Protein AF-A0AAU4DTM6-F1 (afdb_monomer)

Nearest PDB structures (foldseek):
  9cai-assembly1_AV  TM=4.505E-01  e=9.522E-01  Caenorhabditis elegans
  8ova-assembly1_AR  TM=4.986E-01  e=8.943E-01  Trypanosoma brucei brucei
  5xxu-assembly1_V  TM=4.250E-01  e=6.960E-01  Toxoplasma gondii
  8jiw-assembly1_BV  TM=5.194E-01  e=2.439E+00  Triticum aestivum
  8ove-assembly1_AR  TM=4.839E-01  e=2.439E+00  Trypanosoma brucei brucei

Radius of gyration: 20.53 Å; Cα contacts (8 Å, |Δi|>4): 159; chains: 1; bounding box: 39×80×44 Å

Foldseek 3Di:
DDDDDDDDPPPDQFFFDAQPQPRDTDTNVQKDKDWAFDLQDCDPPNVCQRIDIGIHNDDVSVVVVNVVRVPDDRDNLSNLLNLLVVQCVVVDDDDPVVSVVSSCVRSVDDPVSNVSSVVVCVVVVDPCDPDDD

Mean predicted aligned error: 8.92 Å

pLDDT: mean 86.85, std 18.37, range [39.34, 98.12]

Secondary structure (DSSP, 8-state):
------------S-S-EE-TTT--EE-GGG-EEEEEE-TT---SSGGGTTEEEEEESSHHHHHHHHHHHHTS---HHHHHHHHHHHHHHHH-S--HHHHHHHHHHHH---HHHHHHHHHHHHHHH---PPPP-

Structure (mmCIF, N/CA/C/O backbone):
data_AF-A0AAU4DTM6-F1
#
_entry.id   AF-A0AAU4DTM6-F1
#
loop_
_atom_site.group_PDB
_atom_site.id
_atom_site.type_symbol
_atom_site.label_atom_id
_atom_site.label_alt_id
_atom_site.label_comp_id
_atom_site.label_asym_id
_atom_site.label_entity_id
_atom_site.label_seq_id
_atom_site.pdbx_PDB_ins_code
_atom_site.Cartn_x
_atom_site.Cartn_y
_atom_site.Cartn_z
_atom_site.occupancy
_atom_site.B_iso_or_equiv
_atom_site.auth_seq_id
_atom_site.auth_comp_id
_atom_site.auth_asym_id
_atom_site.auth_atom_id
_atom_site.pdbx_PDB_model_num
ATOM 1 N N . MET A 1 1 ? -16.584 52.135 -2.273 1.00 45.66 1 MET A N 1
ATOM 2 C CA . MET A 1 1 ? -16.950 50.835 -2.856 1.00 45.66 1 MET A CA 1
ATOM 3 C C . MET A 1 1 ? -16.303 49.795 -1.978 1.00 45.66 1 MET A C 1
ATOM 5 O O . MET A 1 1 ? -15.124 49.930 -1.674 1.00 45.66 1 MET A O 1
ATOM 9 N N . ASP A 1 2 ? -17.164 48.933 -1.467 1.00 41.62 2 ASP A N 1
ATOM 10 C CA . ASP A 1 2 ? -17.024 47.968 -0.385 1.00 41.62 2 ASP A CA 1
ATOM 11 C C . ASP A 1 2 ? -15.717 47.177 -0.328 1.00 41.62 2 ASP A C 1
ATOM 13 O O . ASP A 1 2 ? -15.179 46.742 -1.344 1.00 41.62 2 ASP A O 1
ATOM 17 N N . GLY A 1 3 ? -15.264 46.941 0.905 1.00 48.03 3 GLY A N 1
ATOM 18 C CA . GLY A 1 3 ? -14.475 45.760 1.220 1.00 48.03 3 GLY A CA 1
ATOM 19 C C . GLY A 1 3 ? -15.385 44.541 1.351 1.00 48.03 3 GLY A C 1
ATOM 20 O O . GLY A 1 3 ? -16.552 44.681 1.704 1.00 48.03 3 GLY A O 1
ATOM 21 N N . SER A 1 4 ? -14.848 43.353 1.091 1.00 49.72 4 SER A N 1
ATOM 22 C CA . SER A 1 4 ? -15.244 42.117 1.771 1.00 49.72 4 SER A CA 1
ATOM 23 C C . SER A 1 4 ? -14.229 41.017 1.486 1.00 49.72 4 SER A C 1
ATOM 25 O O . SER A 1 4 ? -13.813 40.796 0.349 1.00 49.72 4 SER A O 1
ATOM 27 N N . ASP A 1 5 ? -13.842 40.403 2.594 1.00 43.91 5 ASP A N 1
ATOM 28 C CA . ASP A 1 5 ? -13.054 39.204 2.815 1.00 43.91 5 ASP A CA 1
ATOM 29 C C . ASP A 1 5 ? -13.555 37.937 2.107 1.00 43.91 5 ASP A C 1
ATOM 31 O O . ASP A 1 5 ? -14.718 37.833 1.726 1.00 43.91 5 ASP A O 1
ATOM 35 N N . GLY A 1 6 ? -12.682 36.922 2.128 1.00 39.62 6 GLY A N 1
ATOM 36 C CA . GLY A 1 6 ? -13.077 35.519 2.293 1.00 39.62 6 GLY A CA 1
ATOM 37 C C . GLY A 1 6 ? -13.445 34.785 0.999 1.00 39.62 6 GLY A C 1
ATOM 38 O O . GLY A 1 6 ? -14.051 35.337 0.098 1.00 39.62 6 GLY A O 1
ATOM 39 N N . GLU A 1 7 ? -13.112 33.518 0.793 1.00 44.78 7 GLU A N 1
ATOM 40 C CA . GLU A 1 7 ? -12.611 32.506 1.709 1.00 44.78 7 GLU A CA 1
ATOM 41 C C . GLU A 1 7 ? -11.772 31.483 0.943 1.00 44.78 7 GLU A C 1
ATOM 43 O O . GLU A 1 7 ? -12.004 31.167 -0.226 1.00 44.78 7 GLU A O 1
ATOM 48 N N . ALA A 1 8 ? -10.801 30.935 1.667 1.00 50.19 8 ALA A N 1
ATOM 49 C CA . ALA A 1 8 ? -10.098 29.719 1.327 1.00 50.19 8 ALA A CA 1
ATOM 50 C C . ALA A 1 8 ? -11.084 28.540 1.314 1.00 50.19 8 ALA A C 1
ATOM 52 O O . ALA A 1 8 ? -11.512 28.051 2.355 1.00 50.19 8 ALA A O 1
ATOM 53 N N . GLY A 1 9 ? -11.431 28.059 0.125 1.00 39.34 9 GLY A N 1
ATOM 54 C CA . GLY A 1 9 ? -12.189 26.826 -0.054 1.00 39.34 9 GLY A CA 1
ATOM 55 C C . GLY A 1 9 ? -11.291 25.588 -0.040 1.00 39.34 9 GLY A C 1
ATOM 56 O O . GLY A 1 9 ? -11.202 24.902 -1.051 1.00 39.34 9 GLY A O 1
ATOM 57 N N . THR A 1 10 ? -10.638 25.275 1.081 1.00 46.22 10 THR A N 1
ATOM 58 C CA . THR A 1 10 ? -10.058 23.938 1.343 1.00 46.22 10 THR A CA 1
ATOM 59 C C . THR A 1 10 ? -10.940 23.171 2.328 1.00 46.22 10 THR A C 1
ATOM 61 O O . THR A 1 10 ? -10.507 22.698 3.372 1.00 46.22 10 THR A O 1
ATOM 64 N N . GLY A 1 11 ? -12.223 23.045 1.986 1.00 49.44 11 GLY A N 1
ATOM 65 C CA . GLY A 1 11 ? -13.160 22.147 2.653 1.00 49.44 11 GLY A CA 1
ATOM 66 C C . GLY A 1 11 ? -13.177 20.786 1.963 1.00 49.44 11 GLY A C 1
ATOM 67 O O . GLY A 1 11 ? -14.009 20.532 1.099 1.00 49.44 11 GLY A O 1
ATOM 68 N N . SER A 1 12 ? -12.254 19.897 2.311 1.00 55.31 12 SER A N 1
ATOM 69 C CA . SER A 1 12 ? -12.369 18.467 1.987 1.00 55.31 12 SER A CA 1
ATOM 70 C C . SER A 1 12 ? -11.723 17.655 3.101 1.00 55.31 12 SER A C 1
ATOM 72 O O . SER A 1 12 ? -10.609 17.162 2.979 1.00 55.31 12 SER A O 1
ATOM 74 N N . GLY A 1 13 ? -12.427 17.594 4.230 1.00 56.34 13 GLY A N 1
ATOM 75 C CA . GLY A 1 13 ? -12.055 16.767 5.382 1.00 56.34 13 GLY A CA 1
ATOM 76 C C . GLY A 1 13 ? -13.187 16.512 6.382 1.00 56.34 13 GLY A C 1
ATOM 77 O O . GLY A 1 13 ? -12.937 15.908 7.416 1.00 56.34 13 GLY A O 1
ATOM 78 N N . ASP A 1 14 ? -14.413 16.965 6.090 1.00 62.31 14 ASP A N 1
ATOM 79 C CA . ASP A 1 14 ? -15.544 16.937 7.037 1.00 62.31 14 ASP A CA 1
ATOM 80 C C . ASP A 1 14 ? -16.689 16.006 6.591 1.00 62.31 14 ASP A C 1
ATOM 82 O O . ASP A 1 14 ? -17.709 15.870 7.269 1.00 62.31 14 ASP A O 1
ATOM 86 N N . GLY A 1 15 ? -16.536 15.359 5.431 1.00 82.56 15 GLY A N 1
ATOM 87 C CA . GLY A 1 15 ? -17.458 14.323 4.972 1.00 82.56 15 GLY A CA 1
ATOM 88 C C . GLY A 1 15 ? -17.281 13.042 5.792 1.00 82.56 15 GLY A C 1
ATOM 89 O O . GLY A 1 15 ? -16.176 12.773 6.257 1.00 82.56 15 GLY A O 1
ATOM 90 N N . PRO A 1 16 ? -18.338 12.246 6.003 1.00 91.62 16 PRO A N 1
ATOM 91 C CA . PRO A 1 16 ? -18.194 10.972 6.686 1.00 91.62 16 PRO A CA 1
ATOM 92 C C . PRO A 1 16 ? -17.337 10.003 5.862 1.00 91.62 16 PRO A C 1
ATOM 94 O O . PRO A 1 16 ? -17.397 9.986 4.635 1.00 91.62 16 PRO A O 1
ATOM 97 N N . GLU A 1 17 ? -16.586 9.162 6.560 1.00 94.75 17 GLU A N 1
ATOM 98 C CA . GLU A 1 17 ? -15.684 8.155 6.003 1.00 94.75 17 GLU A CA 1
ATOM 99 C C . GLU A 1 17 ? -16.120 6.757 6.458 1.00 94.75 17 GLU A C 1
ATOM 101 O O . GLU A 1 17 ? -16.804 6.594 7.474 1.00 94.75 17 GLU A O 1
ATOM 106 N N . LEU A 1 18 ? -15.750 5.730 5.694 1.00 97.00 18 LEU A N 1
ATOM 107 C CA . LEU A 1 18 ? -16.160 4.353 5.971 1.00 97.00 18 LEU A CA 1
ATOM 108 C C . LEU A 1 18 ? -15.289 3.713 7.059 1.00 97.00 18 LEU A C 1
ATOM 110 O O . LEU A 1 18 ? -14.068 3.853 7.079 1.00 97.00 18 LEU A O 1
ATOM 114 N N . CYS A 1 19 ? -15.919 2.935 7.938 1.00 97.56 19 CYS A N 1
ATOM 115 C CA . CYS A 1 19 ? -15.209 1.963 8.758 1.00 97.56 19 CYS A CA 1
ATOM 116 C C . CYS A 1 19 ? -14.762 0.780 7.891 1.00 97.56 19 CYS A C 1
ATOM 118 O O . CYS A 1 19 ? -15.601 0.081 7.325 1.00 97.56 19 CYS A O 1
ATOM 120 N N . ASP A 1 20 ? -13.466 0.474 7.893 1.00 96.69 20 ASP A N 1
ATOM 121 C CA . ASP A 1 20 ? -12.885 -0.605 7.082 1.00 96.69 20 ASP A CA 1
ATOM 122 C C . ASP A 1 20 ? -13.364 -2.008 7.498 1.00 96.69 20 ASP A C 1
ATOM 124 O O . ASP A 1 20 ? -13.208 -2.966 6.745 1.00 96.69 20 ASP A O 1
ATOM 128 N N . LEU A 1 21 ? -13.938 -2.153 8.702 1.00 96.94 21 LEU A N 1
ATOM 129 C CA . LEU A 1 21 ? -14.451 -3.436 9.191 1.00 96.94 21 LEU A CA 1
ATOM 130 C C . LEU A 1 21 ? -15.934 -3.656 8.874 1.00 96.94 21 LEU A C 1
ATOM 132 O O . LEU A 1 21 ? -16.307 -4.747 8.456 1.00 96.94 21 LEU A O 1
ATOM 136 N N . CYS A 1 22 ? -16.792 -2.667 9.143 1.00 97.12 22 CYS A N 1
ATOM 137 C CA . CYS A 1 22 ? -18.248 -2.827 9.031 1.00 97.12 22 CYS A CA 1
ATOM 138 C C . CYS A 1 22 ? -18.892 -2.010 7.904 1.00 97.12 22 CYS A C 1
ATOM 140 O O . CYS A 1 22 ? -20.090 -2.157 7.677 1.00 97.12 22 CYS A O 1
ATOM 142 N N . GLY A 1 23 ? -18.140 -1.140 7.225 1.00 96.38 23 GLY A N 1
ATOM 143 C CA . GLY A 1 23 ? -18.640 -0.293 6.139 1.00 96.38 23 GLY A CA 1
ATOM 144 C C . GLY A 1 23 ? -19.588 0.826 6.580 1.00 96.38 23 GLY A C 1
ATOM 145 O O . GLY A 1 23 ? -20.212 1.461 5.737 1.00 96.38 23 GLY A O 1
ATOM 146 N N . VAL A 1 24 ? -19.735 1.080 7.883 1.00 96.19 24 VAL A N 1
ATOM 147 C CA . VAL A 1 24 ? -20.554 2.195 8.380 1.00 96.19 24 VAL A CA 1
ATOM 148 C C . VAL A 1 24 ? -19.836 3.515 8.120 1.00 96.19 24 VAL A C 1
ATOM 150 O O . VAL A 1 24 ? -18.653 3.643 8.434 1.00 96.19 24 VAL A O 1
ATOM 153 N N . LEU A 1 25 ? -20.569 4.492 7.582 1.00 96.44 25 LEU A N 1
ATOM 154 C CA . LEU A 1 25 ? -20.131 5.881 7.479 1.00 96.44 25 LEU A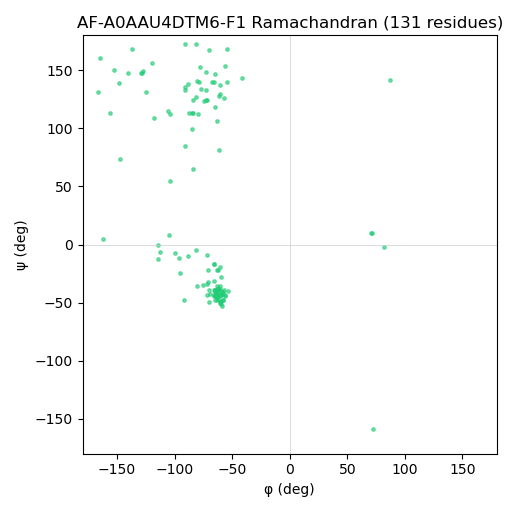 CA 1
ATOM 155 C C . LEU A 1 25 ? -20.139 6.534 8.864 1.00 96.44 25 LEU A C 1
ATOM 157 O O . LEU A 1 25 ? -21.176 6.566 9.528 1.00 96.44 25 LEU A O 1
ATOM 161 N N . ALA A 1 26 ? -19.003 7.077 9.281 1.00 92.81 26 ALA A N 1
ATOM 162 C CA . ALA A 1 26 ? -18.868 7.846 10.511 1.00 92.81 26 ALA A CA 1
ATOM 163 C C . ALA A 1 26 ? -18.201 9.196 10.213 1.00 92.81 26 ALA A C 1
ATOM 165 O O . ALA A 1 26 ? -17.368 9.275 9.306 1.00 92.81 26 ALA A O 1
ATOM 166 N N . PRO A 1 27 ? -18.540 10.270 10.947 1.00 93.12 27 PRO A N 1
ATOM 167 C CA . PRO A 1 27 ? -17.809 11.527 10.844 1.00 93.12 27 PRO A CA 1
ATOM 168 C C . PRO A 1 27 ? -16.313 11.298 11.077 1.00 93.12 27 PRO A C 1
ATOM 170 O O . PRO A 1 27 ? -15.940 10.556 11.982 1.00 93.12 27 PRO A O 1
ATOM 173 N N . VAL A 1 28 ? -15.451 11.962 10.303 1.00 92.19 28 VAL A N 1
ATOM 174 C CA . VAL A 1 28 ? -13.985 11.795 10.399 1.00 92.19 28 VAL A CA 1
ATOM 175 C C . VAL A 1 28 ? -13.473 12.002 11.824 1.00 92.19 28 VAL A C 1
ATOM 177 O O . VAL A 1 28 ? -12.631 11.242 12.290 1.00 92.19 28 VAL A O 1
ATOM 180 N N . ARG A 1 29 ? -14.028 12.985 12.541 1.00 91.69 29 ARG A N 1
ATOM 181 C CA . ARG A 1 29 ? -13.696 13.275 13.946 1.00 91.69 29 ARG A CA 1
ATOM 182 C C . ARG A 1 29 ? -14.014 12.141 14.930 1.00 91.69 29 ARG A C 1
ATOM 184 O O . ARG A 1 29 ? -13.433 12.114 16.008 1.00 91.69 29 ARG A O 1
ATOM 191 N N . ASP A 1 30 ? -14.921 11.240 14.561 1.00 92.50 30 ASP A N 1
ATOM 192 C CA . ASP A 1 30 ? -15.367 10.121 15.395 1.00 92.50 30 ASP A CA 1
ATOM 193 C C . ASP A 1 30 ? -14.665 8.808 15.001 1.00 92.50 30 ASP A C 1
ATOM 195 O O . ASP A 1 30 ? -14.819 7.787 15.674 1.00 92.50 30 ASP A O 1
ATOM 199 N N . LEU A 1 31 ? -13.887 8.810 13.911 1.00 95.69 31 LEU A N 1
ATOM 200 C CA . LEU A 1 31 ? -13.094 7.657 13.513 1.00 95.69 31 LEU A CA 1
ATOM 201 C C . LEU A 1 31 ? -11.843 7.533 14.377 1.00 95.69 31 LEU A C 1
ATOM 203 O O . LEU A 1 31 ? -11.064 8.470 14.544 1.00 95.69 31 LEU A O 1
ATOM 207 N N . VAL A 1 32 ? -11.594 6.312 14.833 1.00 97.00 32 VAL A N 1
ATOM 208 C CA . VAL A 1 32 ? -10.292 5.917 15.361 1.00 97.00 32 VAL A CA 1
ATOM 209 C C . VAL A 1 32 ? -9.450 5.349 14.224 1.00 97.00 32 VAL A C 1
ATOM 211 O O . VAL A 1 32 ? -9.937 4.570 13.396 1.00 97.00 32 VAL A O 1
ATOM 214 N N . VAL A 1 33 ? -8.182 5.753 14.167 1.00 96.56 33 VAL A N 1
ATOM 215 C CA . VAL A 1 33 ? -7.277 5.404 13.068 1.00 96.56 33 VAL A CA 1
ATOM 216 C C . VAL A 1 33 ? -5.975 4.795 13.570 1.00 96.56 33 VAL A C 1
ATOM 218 O O . VAL A 1 33 ? -5.502 5.119 14.657 1.00 96.56 33 VAL A O 1
ATOM 221 N N . LEU A 1 34 ? -5.383 3.910 12.770 1.00 96.88 34 LEU A N 1
ATOM 222 C CA . LEU A 1 34 ? -4.088 3.289 13.055 1.00 96.88 34 LEU A CA 1
ATOM 223 C C . LEU A 1 34 ? -3.349 2.992 11.754 1.00 96.88 34 LEU A C 1
ATOM 225 O O . LEU A 1 34 ? -3.949 2.499 10.804 1.00 96.88 34 LEU A O 1
ATOM 229 N N . ARG A 1 35 ? -2.038 3.235 11.727 1.00 96.75 35 ARG A N 1
ATOM 230 C CA . ARG A 1 35 ? -1.162 2.764 10.650 1.00 96.75 35 ARG A CA 1
ATOM 231 C C . ARG A 1 35 ? -0.591 1.398 10.998 1.00 96.75 35 ARG A C 1
ATOM 233 O O . ARG A 1 35 ? -0.125 1.198 12.118 1.00 96.75 35 ARG A O 1
ATOM 240 N N . VAL A 1 36 ? -0.635 0.472 10.047 1.00 96.56 36 VAL A N 1
ATOM 241 C CA . VAL A 1 36 ? -0.079 -0.879 10.195 1.00 96.56 36 VAL A CA 1
ATOM 242 C C . VAL A 1 36 ? 0.831 -1.225 9.016 1.00 96.56 36 VAL A C 1
ATOM 244 O O . VAL A 1 36 ? 0.546 -0.783 7.899 1.00 96.56 36 VAL A O 1
ATOM 247 N N . PRO A 1 37 ? 1.887 -2.030 9.231 1.00 97.00 37 PRO A N 1
ATOM 248 C CA . PRO A 1 37 ? 2.688 -2.565 8.138 1.00 97.00 37 PRO A CA 1
ATOM 249 C C . PRO A 1 37 ? 1.840 -3.436 7.207 1.00 97.00 37 PRO A C 1
ATOM 251 O O . PRO A 1 37 ? 1.140 -4.344 7.659 1.00 97.00 37 PRO A O 1
ATOM 254 N N . ASP A 1 38 ? 1.913 -3.164 5.911 1.00 97.06 38 ASP A N 1
ATOM 255 C CA . ASP A 1 38 ? 1.270 -3.937 4.856 1.00 97.06 38 ASP A CA 1
ATOM 256 C C . ASP A 1 38 ? 2.002 -3.723 3.526 1.00 97.06 38 ASP A C 1
ATOM 258 O O . ASP A 1 38 ? 1.936 -2.640 2.948 1.00 97.06 38 ASP A O 1
ATOM 262 N N . SER A 1 39 ? 2.651 -4.764 3.006 1.00 96.81 39 SER A N 1
ATOM 263 C CA . SER A 1 39 ? 3.399 -4.699 1.746 1.00 96.81 39 SER A CA 1
ATOM 264 C C . SER A 1 39 ? 2.533 -4.386 0.526 1.00 96.81 39 SER A C 1
ATOM 266 O O . SER A 1 39 ? 3.036 -3.841 -0.445 1.00 96.81 39 SER A O 1
ATOM 268 N N . SER A 1 40 ? 1.223 -4.636 0.573 1.00 95.12 40 SER A N 1
ATOM 269 C CA . SER A 1 40 ? 0.317 -4.241 -0.519 1.00 95.12 40 SER A CA 1
ATOM 270 C C . SER A 1 40 ? -0.123 -2.773 -0.473 1.00 95.12 40 SER A C 1
ATOM 272 O O . SER A 1 40 ? -0.862 -2.316 -1.348 1.00 95.12 40 SER A O 1
ATOM 274 N N . ALA A 1 41 ? 0.252 -2.028 0.570 1.00 96.50 41 ALA A N 1
ATOM 275 C CA . ALA A 1 41 ? -0.149 -0.639 0.732 1.00 96.50 41 ALA A CA 1
ATOM 276 C C . ALA A 1 41 ? 0.796 0.290 -0.037 1.00 96.50 41 ALA A C 1
ATOM 278 O O . ALA A 1 41 ? 1.863 0.652 0.449 1.00 96.50 41 ALA A O 1
ATOM 279 N N . VAL A 1 42 ? 0.372 0.714 -1.226 1.00 96.31 42 VAL A N 1
ATOM 280 C CA . VAL A 1 42 ? 1.052 1.753 -2.010 1.00 96.31 42 VAL A CA 1
ATOM 281 C C . VAL A 1 42 ? 0.232 3.031 -1.928 1.00 96.31 42 VAL A C 1
ATOM 283 O O . VAL A 1 42 ? -0.918 3.078 -2.374 1.00 96.31 42 VAL A O 1
ATOM 286 N N . ALA A 1 43 ? 0.804 4.060 -1.317 1.00 92.81 43 ALA A N 1
ATOM 287 C CA . ALA A 1 43 ? 0.110 5.304 -1.023 1.00 92.81 43 ALA A CA 1
ATOM 288 C C . ALA A 1 43 ? 0.258 6.324 -2.164 1.00 92.81 43 ALA A C 1
ATOM 290 O O . ALA A 1 43 ? 0.993 6.124 -3.129 1.00 92.81 43 ALA A O 1
ATOM 291 N N . VAL A 1 44 ? -0.463 7.443 -2.077 1.00 89.06 44 VAL A N 1
ATOM 292 C CA . VAL A 1 44 ? -0.235 8.581 -2.987 1.00 89.06 44 VAL A CA 1
ATOM 293 C C . VAL A 1 44 ? 1.082 9.280 -2.640 1.00 89.06 44 VAL A C 1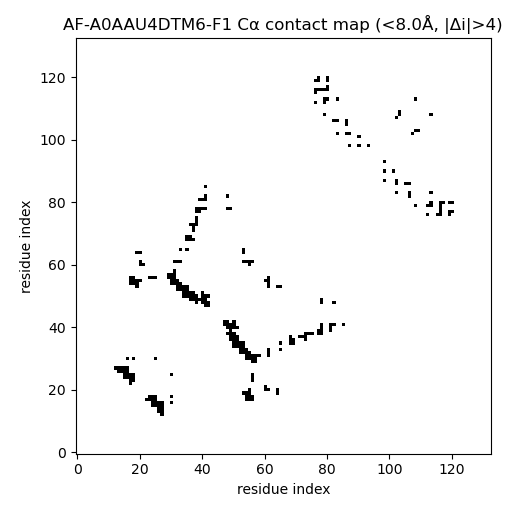
ATOM 295 O O . VAL A 1 44 ? 1.866 9.588 -3.531 1.00 89.06 44 VAL A O 1
ATOM 298 N N . ASP A 1 45 ? 1.339 9.489 -1.347 1.00 91.50 45 ASP A N 1
ATOM 299 C CA . ASP A 1 45 ? 2.648 9.907 -0.844 1.00 91.50 45 ASP A CA 1
ATOM 300 C C . ASP A 1 45 ? 3.519 8.664 -0.637 1.00 91.50 45 ASP A C 1
ATOM 302 O O . ASP A 1 45 ? 3.234 7.842 0.235 1.00 91.50 45 ASP A O 1
ATOM 306 N N . SER A 1 46 ? 4.581 8.536 -1.434 1.00 91.44 46 SER A N 1
ATOM 307 C CA . SER A 1 46 ? 5.482 7.379 -1.423 1.00 91.44 46 SER A CA 1
ATOM 308 C C . SER A 1 46 ? 6.186 7.154 -0.087 1.00 91.44 46 SER A C 1
ATOM 310 O O . SER A 1 46 ? 6.616 6.040 0.194 1.00 91.44 46 SER A O 1
ATOM 312 N N . ARG A 1 47 ? 6.264 8.167 0.784 1.00 93.19 47 ARG A N 1
ATOM 313 C CA . ARG A 1 47 ? 6.817 8.019 2.142 1.00 93.19 47 ARG A CA 1
ATOM 314 C C . ARG A 1 47 ? 5.976 7.115 3.039 1.00 93.19 47 ARG A C 1
ATOM 316 O O . ARG A 1 47 ? 6.452 6.699 4.088 1.00 93.19 47 ARG A O 1
ATOM 323 N N . LEU A 1 48 ? 4.730 6.865 2.647 1.00 95.44 48 LEU A N 1
ATOM 324 C CA . LEU A 1 48 ? 3.758 6.057 3.378 1.00 95.44 48 LEU A CA 1
ATOM 325 C C . LEU A 1 48 ? 3.563 4.678 2.733 1.00 95.44 48 LEU A C 1
ATOM 327 O O . LEU A 1 48 ? 2.645 3.948 3.106 1.00 95.44 48 LEU A O 1
ATOM 331 N N . ASP A 1 49 ? 4.389 4.334 1.746 1.00 96.44 49 ASP A N 1
ATOM 332 C CA . ASP A 1 49 ? 4.411 3.001 1.160 1.00 96.44 49 ASP A CA 1
ATOM 333 C C . ASP A 1 49 ? 4.765 1.955 2.218 1.00 96.44 49 ASP A C 1
ATOM 335 O O . ASP A 1 49 ? 5.641 2.153 3.058 1.00 96.44 49 ASP A O 1
ATOM 339 N N . GLY A 1 50 ? 4.057 0.832 2.185 1.00 9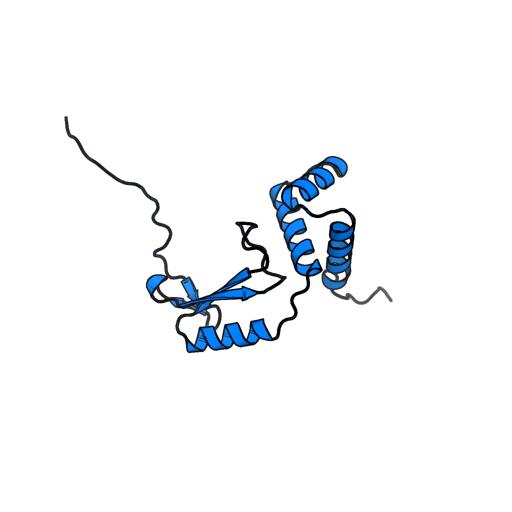6.81 50 GLY A N 1
ATOM 340 C CA . GLY A 1 50 ? 4.149 -0.201 3.206 1.00 96.81 50 GLY A CA 1
ATOM 341 C C . GLY A 1 50 ? 3.316 0.095 4.454 1.00 96.81 50 GLY A C 1
ATOM 342 O O . GLY A 1 50 ? 3.274 -0.742 5.354 1.00 96.81 50 GLY A O 1
ATOM 343 N N . GLU A 1 51 ? 2.632 1.242 4.536 1.00 97.06 51 GLU A N 1
ATOM 344 C CA . GLU A 1 51 ? 1.793 1.602 5.678 1.00 97.06 51 GLU A CA 1
ATOM 345 C C . GLU A 1 51 ? 0.325 1.762 5.288 1.00 97.06 51 GLU A C 1
ATOM 347 O O . GLU A 1 51 ? -0.101 2.761 4.695 1.00 97.06 51 GLU A O 1
ATOM 352 N N . ARG A 1 52 ? -0.507 0.811 5.717 1.00 96.44 52 ARG A N 1
ATOM 353 C CA . ARG A 1 52 ? -1.953 0.940 5.564 1.00 96.44 52 ARG A CA 1
ATOM 354 C C . ARG A 1 52 ? -2.542 1.758 6.701 1.00 96.44 52 ARG A C 1
ATOM 356 O O . ARG A 1 52 ? -2.418 1.393 7.868 1.00 96.44 52 ARG A O 1
ATOM 363 N N . LEU A 1 53 ? -3.258 2.821 6.349 1.00 96.38 53 LEU A N 1
ATOM 364 C CA . LEU A 1 53 ? -4.120 3.540 7.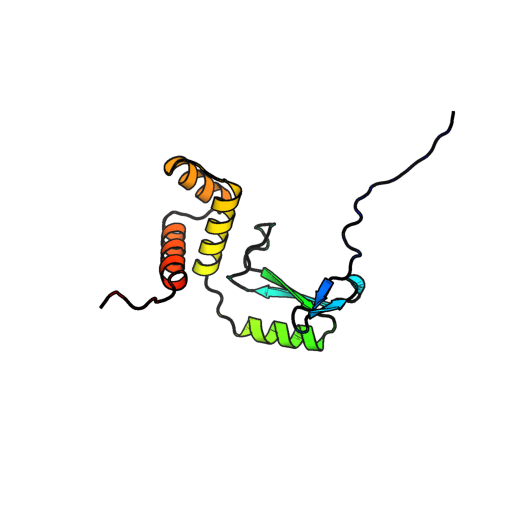281 1.00 96.38 53 LEU A CA 1
ATOM 365 C C . LEU A 1 53 ? -5.448 2.792 7.444 1.00 96.38 53 LEU A C 1
ATOM 367 O O . LEU A 1 53 ? -6.241 2.739 6.507 1.00 96.38 53 LEU A O 1
ATOM 371 N N . LEU A 1 54 ? -5.675 2.249 8.635 1.00 96.88 54 LEU A N 1
ATOM 372 C CA . LEU A 1 54 ? -6.936 1.655 9.062 1.00 96.88 54 LEU A CA 1
ATOM 373 C C . LEU A 1 54 ? -7.834 2.723 9.676 1.00 96.88 54 LEU A C 1
ATOM 375 O O . LEU A 1 54 ? -7.368 3.541 10.474 1.00 96.88 54 LEU A O 1
ATOM 379 N N . ARG A 1 55 ? -9.122 2.675 9.350 1.00 97.25 55 ARG A N 1
ATOM 380 C CA . ARG A 1 55 ? -10.179 3.538 9.879 1.00 97.25 55 ARG A CA 1
ATOM 381 C C . ARG A 1 55 ? -11.291 2.690 10.473 1.00 97.25 55 ARG A C 1
ATOM 383 O O . ARG A 1 55 ? -11.805 1.765 9.842 1.00 97.25 55 ARG A O 1
ATOM 390 N N . ALA A 1 56 ? -11.708 3.017 11.688 1.00 97.88 56 ALA A N 1
ATOM 391 C CA . ALA A 1 56 ? -12.809 2.326 12.334 1.00 97.88 56 ALA A CA 1
ATOM 392 C C . ALA A 1 56 ? -13.717 3.272 13.115 1.00 97.88 56 ALA A C 1
ATOM 394 O O . ALA A 1 56 ? -13.264 4.247 13.702 1.00 97.88 56 ALA A O 1
ATOM 395 N N . CYS A 1 57 ? -15.006 2.937 13.170 1.00 97.25 57 CYS A N 1
ATOM 396 C CA . CYS A 1 57 ? -16.000 3.698 13.929 1.00 97.25 57 CYS A CA 1
ATOM 397 C C . CYS A 1 57 ? -15.864 3.544 15.455 1.00 97.25 57 CYS A C 1
ATOM 399 O O . CYS A 1 57 ? -16.578 4.207 16.197 1.00 97.25 57 CYS A O 1
ATOM 401 N N . CYS A 1 58 ? -15.020 2.622 15.931 1.00 96.62 58 CYS A N 1
ATOM 402 C CA . CYS A 1 58 ? -14.757 2.394 17.351 1.00 96.62 58 CYS A CA 1
ATOM 403 C C . CYS A 1 58 ? -13.486 1.554 17.568 1.00 96.62 58 CYS A C 1
ATOM 405 O O . CYS A 1 58 ? -13.038 0.822 16.677 1.00 96.62 58 CYS A O 1
ATOM 407 N N . GLU A 1 59 ? -12.926 1.609 18.780 1.00 97.69 59 GLU A N 1
ATOM 408 C CA . GLU A 1 59 ? -11.707 0.872 19.153 1.00 97.69 59 GLU A CA 1
ATOM 409 C C . GLU A 1 59 ? -11.810 -0.654 18.972 1.00 97.69 59 GLU A C 1
ATOM 411 O O . GLU A 1 59 ? -10.862 -1.239 18.445 1.00 97.69 59 GLU A O 1
ATOM 416 N N . PRO A 1 60 ? -12.926 -1.338 19.311 1.00 97.94 60 PRO A N 1
ATOM 417 C CA . PRO A 1 60 ? -13.034 -2.782 19.089 1.00 97.94 60 PRO A CA 1
ATOM 418 C C . PRO A 1 60 ? -12.897 -3.184 17.616 1.00 97.94 60 PRO A C 1
ATOM 420 O O . PRO A 1 60 ? -12.315 -4.223 17.302 1.00 97.94 60 PRO A O 1
ATOM 423 N N . HIS A 1 61 ? -13.415 -2.365 16.697 1.00 98.06 61 HIS A N 1
ATOM 424 C CA . HIS A 1 61 ? -13.268 -2.602 15.263 1.00 98.06 61 HIS A CA 1
ATOM 425 C C . HIS A 1 61 ? -11.821 -2.389 14.817 1.00 98.06 61 HIS A C 1
ATOM 427 O O . HIS A 1 61 ? -11.275 -3.228 14.098 1.00 98.06 61 HIS A O 1
ATOM 433 N N . LEU A 1 62 ? -11.173 -1.329 15.308 1.00 97.81 62 LEU A N 1
ATOM 434 C CA . LEU A 1 62 ? -9.765 -1.064 15.027 1.00 97.81 62 LEU A CA 1
ATOM 435 C C . LEU A 1 62 ? -8.862 -2.197 15.527 1.00 97.81 62 LEU A C 1
ATOM 437 O O . LEU A 1 62 ? -7.995 -2.662 14.793 1.00 97.81 62 LEU A O 1
ATOM 441 N N . ALA A 1 63 ? -9.103 -2.699 16.741 1.00 97.44 63 ALA A N 1
ATOM 442 C CA . ALA A 1 63 ? -8.340 -3.796 17.331 1.00 97.44 63 ALA A CA 1
ATOM 443 C C . ALA A 1 63 ? -8.460 -5.094 16.516 1.00 97.44 63 ALA A C 1
ATOM 445 O O . ALA A 1 63 ? -7.470 -5.803 16.327 1.00 97.44 63 ALA A O 1
ATOM 446 N N . ARG A 1 64 ? -9.656 -5.395 15.992 1.00 97.25 64 ARG A N 1
ATOM 447 C CA . ARG A 1 64 ? -9.877 -6.549 15.106 1.00 97.25 64 ARG A CA 1
ATOM 448 C C . ARG A 1 64 ? -9.143 -6.399 13.776 1.00 97.25 64 ARG A C 1
ATOM 450 O O . ARG A 1 64 ? -8.505 -7.357 13.345 1.00 97.25 64 ARG A O 1
ATOM 457 N N . LEU A 1 65 ? -9.195 -5.218 13.158 1.00 96.75 65 LEU A N 1
ATOM 458 C CA . LEU A 1 65 ? -8.441 -4.935 11.933 1.00 96.75 65 LEU A CA 1
ATOM 459 C C . LEU A 1 65 ? -6.933 -5.072 12.182 1.00 96.75 65 LEU A C 1
ATOM 461 O O . LEU A 1 65 ? -6.260 -5.822 11.482 1.00 96.75 65 LEU A O 1
ATOM 465 N N . ALA A 1 66 ? -6.411 -4.432 13.229 1.00 96.25 66 ALA A N 1
ATOM 466 C CA . ALA A 1 66 ? -4.997 -4.498 13.589 1.00 96.25 66 ALA A CA 1
ATOM 467 C C . ALA A 1 66 ? -4.528 -5.944 13.826 1.00 96.25 66 ALA A C 1
ATOM 469 O O . ALA A 1 66 ? -3.436 -6.326 13.409 1.00 96.25 66 ALA A O 1
ATOM 470 N N . ALA A 1 67 ? -5.360 -6.775 14.462 1.00 95.81 67 ALA A N 1
ATOM 471 C CA . ALA A 1 67 ? -5.053 -8.185 14.671 1.00 95.81 67 ALA A CA 1
ATOM 472 C C . ALA A 1 67 ? -4.886 -8.959 13.356 1.00 95.81 67 ALA A C 1
ATOM 474 O O . ALA A 1 67 ? -3.967 -9.770 13.272 1.00 95.81 67 ALA A O 1
ATOM 475 N N . ALA A 1 68 ? -5.711 -8.6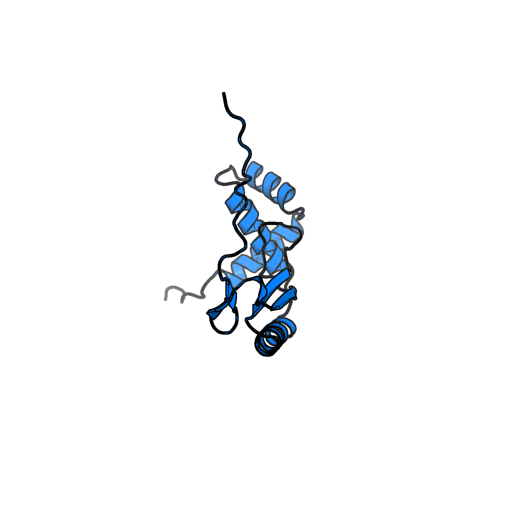83 12.343 1.00 93.56 68 ALA A N 1
ATOM 476 C CA . ALA A 1 68 ? -5.592 -9.319 11.033 1.00 93.56 68 ALA A CA 1
ATOM 477 C C . ALA A 1 68 ? -4.269 -8.955 10.337 1.00 93.56 68 ALA A C 1
ATOM 479 O O . ALA A 1 68 ? -3.584 -9.839 9.827 1.00 93.56 68 ALA A O 1
ATOM 480 N N . TYR A 1 69 ? -3.865 -7.681 10.382 1.00 93.25 69 TYR A N 1
ATOM 481 C CA . TYR A 1 69 ? -2.620 -7.230 9.747 1.00 93.25 69 TYR A CA 1
ATOM 482 C C . TYR A 1 69 ? -1.358 -7.722 10.459 1.00 93.25 69 TYR A C 1
ATOM 484 O O . TYR A 1 69 ? -0.379 -8.030 9.792 1.00 93.25 69 TYR A O 1
ATOM 492 N N . ARG A 1 70 ? -1.377 -7.901 11.787 1.00 90.19 70 ARG A N 1
ATOM 493 C CA . ARG A 1 70 ? -0.229 -8.482 12.518 1.00 90.19 70 ARG A CA 1
ATOM 494 C C . ARG A 1 70 ? 0.141 -9.893 12.060 1.00 90.19 70 ARG A C 1
ATOM 496 O O . ARG A 1 70 ? 1.287 -10.294 12.218 1.00 90.19 70 ARG A O 1
ATOM 503 N N . CYS A 1 71 ? -0.825 -10.656 11.556 1.00 88.31 71 CYS A N 1
ATOM 504 C CA . CYS A 1 71 ? -0.592 -12.016 11.075 1.00 88.31 71 CYS A CA 1
ATOM 505 C C . CYS A 1 71 ? -0.185 -12.062 9.599 1.00 88.31 71 CYS A C 1
ATOM 507 O O . CYS A 1 71 ? 0.191 -13.129 9.114 1.00 88.31 71 CYS A O 1
ATOM 509 N N . ARG A 1 72 ? -0.275 -10.940 8.879 1.00 91.50 72 ARG A N 1
ATOM 510 C CA . ARG A 1 72 ? 0.086 -10.881 7.470 1.00 91.50 72 ARG A CA 1
ATOM 511 C C . ARG A 1 72 ? 1.608 -10.724 7.342 1.00 91.50 72 ARG A C 1
ATOM 513 O O . ARG A 1 72 ? 2.165 -9.804 7.939 1.00 91.50 72 ARG A O 1
ATOM 520 N N . PRO A 1 73 ? 2.292 -11.586 6.571 1.00 93.50 73 PRO A N 1
ATOM 521 C CA . PRO A 1 73 ? 3.703 -11.389 6.285 1.00 93.50 73 PRO A CA 1
ATOM 522 C C . PRO A 1 73 ? 3.892 -10.129 5.440 1.00 93.50 73 PRO A C 1
ATOM 524 O O . PRO A 1 73 ? 3.121 -9.867 4.518 1.00 93.50 73 PRO A O 1
ATOM 527 N N . PHE A 1 74 ? 4.937 -9.371 5.751 1.00 95.75 74 PHE A N 1
ATOM 528 C CA . PHE A 1 74 ? 5.363 -8.252 4.927 1.00 95.75 74 PHE A CA 1
ATOM 529 C C . PHE A 1 74 ? 6.323 -8.773 3.858 1.00 95.75 74 PHE A C 1
ATOM 531 O O . PHE A 1 74 ? 7.416 -9.236 4.188 1.00 95.75 74 PHE A O 1
ATOM 538 N N . VAL A 1 75 ? 5.910 -8.725 2.593 1.00 96.81 75 VAL A N 1
ATOM 539 C CA . VAL A 1 75 ? 6.705 -9.204 1.457 1.00 96.81 75 VAL A CA 1
ATOM 540 C C . VAL A 1 75 ? 7.286 -8.001 0.731 1.00 96.81 75 VAL A C 1
ATOM 542 O O . VAL A 1 75 ? 6.557 -7.203 0.152 1.00 96.81 75 VAL A O 1
ATOM 545 N N . THR A 1 76 ? 8.603 -7.833 0.775 1.00 97.38 76 THR A N 1
ATOM 546 C CA . THR A 1 76 ? 9.247 -6.642 0.210 1.00 97.38 76 THR A CA 1
ATOM 547 C C . THR A 1 76 ? 9.014 -6.531 -1.300 1.00 97.38 76 THR A C 1
ATOM 549 O O . THR A 1 76 ? 8.720 -5.449 -1.799 1.00 97.38 76 THR A O 1
ATOM 552 N N . GLU A 1 77 ? 9.040 -7.653 -2.015 1.00 97.75 77 GLU A N 1
ATOM 553 C CA . GLU A 1 77 ? 8.789 -7.717 -3.454 1.00 97.75 77 GLU A CA 1
ATOM 554 C C . GLU A 1 77 ? 7.349 -7.349 -3.830 1.00 97.75 77 GLU A C 1
ATOM 556 O O . GLU A 1 77 ? 7.140 -6.749 -4.880 1.00 97.75 77 GLU A O 1
ATOM 561 N N . GLU A 1 78 ? 6.370 -7.637 -2.962 1.00 97.56 78 GLU A N 1
ATOM 562 C CA . GLU A 1 78 ? 4.982 -7.186 -3.143 1.00 97.56 78 GLU A CA 1
ATOM 563 C C . GLU A 1 78 ? 4.907 -5.657 -3.120 1.00 97.56 78 GLU A C 1
ATOM 565 O O . GLU A 1 78 ? 4.246 -5.048 -3.966 1.00 97.56 78 GLU A O 1
ATOM 570 N N . LEU A 1 79 ? 5.628 -5.027 -2.186 1.00 97.94 79 LEU A N 1
ATOM 571 C CA . LEU A 1 79 ? 5.670 -3.572 -2.101 1.00 97.94 79 LEU A CA 1
ATOM 572 C C . LEU A 1 79 ? 6.333 -2.964 -3.333 1.00 97.94 79 LEU A C 1
ATOM 574 O O . LEU A 1 79 ? 5.780 -2.042 -3.934 1.00 97.94 79 LEU A O 1
ATOM 578 N N . TRP A 1 80 ? 7.486 -3.496 -3.735 1.00 98.12 80 TRP A N 1
ATOM 579 C CA . TRP A 1 80 ? 8.199 -3.030 -4.922 1.00 98.12 80 TRP A CA 1
ATOM 580 C C . TRP A 1 80 ? 7.352 -3.172 -6.188 1.00 98.12 80 TRP A C 1
ATOM 582 O O . TRP A 1 80 ? 7.267 -2.227 -6.970 1.00 98.12 80 TRP A O 1
ATOM 592 N N . ALA A 1 81 ? 6.652 -4.297 -6.366 1.00 97.25 81 ALA A N 1
ATOM 593 C CA . ALA A 1 81 ? 5.761 -4.506 -7.509 1.00 97.25 81 ALA A CA 1
ATOM 594 C C . ALA A 1 81 ? 4.649 -3.447 -7.559 1.00 97.25 81 ALA A C 1
ATOM 596 O O . ALA A 1 81 ? 4.356 -2.863 -8.608 1.00 97.25 81 ALA A O 1
ATOM 597 N N . GLY A 1 82 ? 4.071 -3.128 -6.401 1.00 96.56 82 GLY A N 1
ATOM 598 C CA . GLY A 1 82 ? 3.092 -2.058 -6.280 1.00 96.56 82 GLY A CA 1
ATOM 599 C C . GLY A 1 82 ? 3.672 -0.664 -6.575 1.00 96.56 82 GLY A C 1
ATOM 600 O O . GLY A 1 82 ? 3.030 0.141 -7.258 1.00 96.56 82 GLY A O 1
ATOM 601 N N . GLN A 1 83 ? 4.890 -0.370 -6.112 1.00 97.31 83 GLN A N 1
ATOM 602 C CA . GLN A 1 83 ? 5.589 0.892 -6.384 1.00 97.31 83 GLN A CA 1
ATOM 603 C C . GLN A 1 83 ? 5.882 1.076 -7.876 1.00 97.31 83 GLN A C 1
ATOM 605 O O . GLN A 1 83 ? 5.630 2.161 -8.409 1.00 97.31 83 GLN A O 1
ATOM 610 N N . ILE A 1 84 ? 6.337 0.016 -8.552 1.00 95.81 84 ILE A N 1
ATOM 611 C CA . ILE A 1 84 ? 6.545 -0.013 -10.006 1.00 95.81 84 ILE A CA 1
ATOM 612 C C . ILE A 1 84 ? 5.217 0.233 -10.723 1.00 95.81 84 ILE A C 1
ATOM 614 O O . ILE A 1 84 ? 5.130 1.131 -11.558 1.00 95.81 84 ILE A O 1
ATOM 618 N N . THR A 1 85 ? 4.154 -0.484 -10.346 1.00 95.00 85 THR A N 1
ATOM 619 C CA . THR A 1 85 ? 2.817 -0.312 -10.939 1.00 95.00 85 THR A CA 1
ATOM 620 C C . THR A 1 85 ? 2.321 1.131 -10.818 1.00 95.00 85 THR A C 1
ATOM 622 O O . THR A 1 85 ? 1.801 1.699 -11.784 1.00 95.00 85 THR A O 1
ATOM 625 N N . ARG A 1 86 ? 2.504 1.768 -9.652 1.00 95.25 86 ARG A N 1
ATOM 626 C CA . ARG A 1 86 ? 2.174 3.189 -9.465 1.00 95.25 86 ARG A CA 1
ATOM 627 C C . ARG A 1 86 ? 3.027 4.082 -10.367 1.00 95.25 86 ARG A C 1
ATOM 629 O O . ARG A 1 86 ? 2.465 4.972 -11.001 1.00 95.25 86 ARG A O 1
ATOM 636 N N . ALA A 1 87 ? 4.343 3.874 -10.415 1.00 95.44 87 ALA A N 1
ATOM 637 C CA . ALA A 1 87 ? 5.253 4.688 -11.222 1.00 95.44 87 ALA A CA 1
ATOM 638 C C . ALA A 1 87 ? 4.886 4.628 -12.712 1.00 95.44 87 ALA A C 1
ATOM 640 O O . ALA A 1 87 ? 4.639 5.669 -13.315 1.00 95.44 87 ALA A O 1
ATOM 641 N N . VAL A 1 88 ? 4.719 3.423 -13.267 1.00 94.75 88 VAL A N 1
ATOM 642 C CA . VAL A 1 88 ? 4.301 3.209 -14.664 1.00 94.75 88 VAL A CA 1
ATOM 643 C C . VAL A 1 88 ? 2.972 3.911 -14.957 1.00 94.75 88 VAL A C 1
ATOM 645 O O . VAL A 1 88 ? 2.839 4.613 -15.959 1.00 94.75 88 VAL A O 1
ATOM 648 N N . ARG A 1 89 ? 1.984 3.796 -14.056 1.00 94.00 89 ARG A N 1
ATOM 649 C CA . ARG A 1 89 ? 0.683 4.463 -14.219 1.00 94.00 89 ARG A CA 1
ATOM 650 C C . ARG A 1 89 ? 0.794 5.991 -14.246 1.00 94.00 89 ARG A C 1
ATOM 652 O O . ARG A 1 89 ? 0.028 6.628 -14.964 1.00 94.00 89 ARG A O 1
ATOM 659 N N . LEU A 1 90 ? 1.683 6.572 -13.443 1.00 94.62 90 LEU A N 1
ATOM 660 C CA . LEU A 1 90 ? 1.887 8.023 -13.378 1.00 94.62 90 LEU A CA 1
ATOM 661 C C . LEU A 1 90 ? 2.671 8.561 -14.580 1.00 94.62 90 LEU A C 1
ATOM 663 O O . LEU A 1 90 ? 2.392 9.671 -15.025 1.00 94.62 90 LEU A O 1
ATOM 667 N N . LEU A 1 91 ? 3.629 7.787 -15.091 1.00 94.81 91 LEU A N 1
ATOM 668 C CA . LEU A 1 91 ? 4.449 8.156 -16.246 1.00 94.81 91 LEU A CA 1
ATOM 669 C C . LEU A 1 91 ? 3.660 8.106 -17.559 1.00 94.81 91 LEU A C 1
ATOM 671 O O . LEU A 1 91 ? 3.880 8.938 -18.436 1.00 94.81 91 LEU A O 1
ATOM 675 N N . GLY A 1 92 ? 2.710 7.175 -17.678 1.00 93.88 92 GLY A N 1
ATOM 676 C CA . GLY A 1 92 ? 1.976 6.970 -18.923 1.00 93.88 92 GLY A CA 1
ATOM 677 C C . GLY A 1 92 ? 2.848 6.303 -19.999 1.00 93.88 92 GLY A C 1
ATOM 678 O O . GLY A 1 92 ? 3.811 5.616 -19.666 1.00 93.88 92 GLY A O 1
ATOM 679 N N . PRO A 1 93 ? 2.496 6.426 -21.289 1.00 93.88 93 PRO A N 1
ATOM 680 C CA . PRO A 1 93 ? 3.223 5.755 -22.362 1.00 93.88 93 PRO A CA 1
ATOM 681 C C . PRO A 1 93 ? 4.572 6.434 -22.644 1.00 93.88 93 PRO A C 1
ATOM 683 O O . PRO A 1 93 ? 4.606 7.615 -22.982 1.00 93.88 93 PRO A O 1
ATOM 686 N N . LEU A 1 94 ? 5.654 5.661 -22.559 1.00 94.69 94 LEU A N 1
ATOM 687 C CA . LEU A 1 94 ? 7.028 6.023 -22.927 1.00 94.69 94 LEU A CA 1
ATOM 688 C C . LEU A 1 94 ? 7.656 4.845 -23.692 1.00 94.69 94 LEU A C 1
ATOM 690 O O . LEU A 1 94 ? 7.080 3.752 -23.708 1.00 94.69 94 LEU A O 1
ATOM 694 N N . ASP A 1 95 ? 8.811 5.051 -24.322 1.00 96.81 95 ASP A N 1
ATOM 695 C CA . ASP A 1 95 ? 9.623 3.926 -24.798 1.00 96.81 95 ASP A CA 1
ATOM 696 C C . ASP A 1 95 ? 10.264 3.154 -23.629 1.00 96.81 95 ASP A C 1
ATOM 698 O O . ASP A 1 95 ? 10.207 3.577 -22.474 1.00 96.81 95 ASP A O 1
ATOM 702 N N . GLU A 1 96 ? 10.811 1.973 -23.918 1.00 91.94 96 GLU A N 1
ATOM 703 C CA . GLU A 1 96 ? 11.308 1.049 -22.891 1.00 91.94 96 GLU A CA 1
ATOM 704 C C . GLU A 1 96 ? 12.505 1.608 -22.110 1.00 91.94 96 GLU A C 1
ATOM 706 O O . GLU A 1 96 ? 12.576 1.425 -20.893 1.00 91.94 96 GLU A O 1
ATOM 711 N N . GLU A 1 97 ? 13.418 2.307 -22.790 1.00 94.94 97 GLU A N 1
ATOM 712 C CA . GLU A 1 97 ? 14.620 2.878 -22.177 1.00 94.94 97 GLU A CA 1
ATOM 713 C C . GLU A 1 97 ? 14.238 4.039 -21.254 1.00 94.94 97 GLU A C 1
ATOM 715 O O . GLU A 1 97 ? 14.590 4.036 -20.071 1.00 94.94 97 GLU A O 1
ATOM 720 N N . GLU A 1 98 ? 13.416 4.974 -21.743 1.00 96.06 98 GLU A N 1
ATOM 721 C CA . GLU A 1 98 ? 12.934 6.088 -20.931 1.00 96.06 98 GLU A CA 1
ATOM 722 C C . GLU A 1 98 ? 12.061 5.593 -19.767 1.00 96.06 98 GLU A C 1
ATOM 724 O O . GLU A 1 98 ? 12.199 6.071 -18.639 1.00 96.06 98 GLU A O 1
ATOM 729 N N . MET A 1 99 ? 11.192 4.602 -19.987 1.00 95.06 99 MET A N 1
ATOM 730 C CA . MET A 1 99 ? 10.377 4.012 -18.921 1.00 95.06 99 MET A CA 1
ATOM 731 C C . MET A 1 99 ? 11.252 3.450 -17.799 1.00 95.06 99 MET A C 1
ATOM 733 O O . MET A 1 99 ? 10.997 3.731 -16.625 1.00 95.06 99 MET A O 1
ATOM 737 N N . TYR A 1 100 ? 12.286 2.682 -18.145 1.00 94.69 100 TYR A N 1
ATOM 738 C CA . TYR A 1 100 ? 13.193 2.090 -17.169 1.00 94.69 100 TYR A CA 1
ATOM 739 C C . TYR A 1 100 ? 13.880 3.163 -16.313 1.00 94.69 100 TYR A C 1
ATOM 741 O O . TYR A 1 100 ? 13.775 3.132 -15.083 1.00 94.69 100 TYR A O 1
ATOM 749 N N . GLU A 1 101 ? 14.507 4.160 -16.945 1.00 96.06 101 GLU A N 1
ATOM 750 C CA . GLU A 1 101 ? 15.206 5.237 -16.235 1.00 96.06 101 GLU A CA 1
ATOM 751 C C . GLU A 1 101 ? 14.272 6.012 -15.297 1.00 96.06 101 GLU A C 1
ATOM 753 O O . GLU A 1 101 ? 14.616 6.309 -14.147 1.00 96.06 101 GLU A O 1
ATOM 758 N N . ARG A 1 102 ? 13.057 6.322 -15.762 1.00 96.75 102 ARG A N 1
ATOM 759 C CA . ARG A 1 102 ? 12.069 7.069 -14.976 1.00 96.75 102 ARG A CA 1
ATOM 760 C C . ARG A 1 102 ? 11.522 6.248 -13.813 1.00 96.75 102 ARG A C 1
ATOM 762 O O . ARG A 1 102 ? 11.341 6.802 -12.728 1.00 96.75 102 ARG A O 1
ATOM 769 N N . VAL A 1 103 ? 11.285 4.948 -13.994 1.00 96.06 103 VAL A N 1
ATOM 770 C CA . VAL A 1 103 ? 10.846 4.053 -12.910 1.00 96.06 103 VAL A CA 1
ATOM 771 C C . VAL A 1 103 ? 11.921 3.940 -11.831 1.00 96.06 103 VAL A C 1
ATOM 773 O O . VAL A 1 103 ? 11.593 4.081 -10.649 1.00 96.06 103 VAL A O 1
ATOM 776 N N . VAL A 1 104 ? 13.193 3.768 -12.204 1.00 96.50 104 VAL A N 1
ATOM 777 C CA . VAL A 1 104 ? 14.323 3.776 -11.256 1.00 96.50 104 VAL A CA 1
ATOM 778 C C . VAL A 1 104 ? 14.363 5.101 -10.496 1.00 96.50 104 VAL A C 1
ATOM 780 O O . VAL A 1 104 ? 14.405 5.109 -9.268 1.00 96.50 104 VAL A O 1
ATOM 783 N N . ALA A 1 105 ? 14.258 6.233 -11.197 1.00 95.75 105 ALA A N 1
ATOM 784 C CA . ALA A 1 105 ? 14.293 7.553 -10.570 1.00 95.75 105 ALA A CA 1
ATOM 785 C C . ALA A 1 105 ? 13.116 7.804 -9.604 1.00 95.75 105 ALA A C 1
ATOM 787 O O . ALA A 1 105 ? 13.292 8.463 -8.580 1.00 95.75 105 ALA A O 1
ATOM 788 N N . MET A 1 106 ? 11.918 7.294 -9.910 1.00 94.94 106 MET A N 1
ATOM 789 C CA . MET A 1 106 ? 10.720 7.488 -9.081 1.00 94.94 106 MET A CA 1
ATOM 790 C C . MET A 1 106 ? 10.648 6.554 -7.875 1.00 94.94 106 MET A C 1
ATOM 792 O O . MET A 1 106 ? 10.115 6.941 -6.834 1.00 94.94 106 MET A O 1
ATOM 796 N N . THR A 1 107 ? 11.112 5.315 -8.027 1.00 94.88 107 THR A N 1
ATOM 797 C CA . THR A 1 107 ? 11.010 4.285 -6.984 1.00 94.88 107 THR A CA 1
ATOM 798 C C . THR A 1 107 ? 12.275 4.189 -6.134 1.00 94.88 107 THR A C 1
ATOM 800 O O . THR A 1 107 ? 12.200 3.773 -4.982 1.00 94.88 107 THR A O 1
ATOM 803 N N . GLY A 1 108 ? 13.425 4.603 -6.676 1.00 95.94 108 GLY A N 1
ATOM 804 C CA . GLY A 1 108 ? 14.738 4.430 -6.058 1.00 95.94 108 GLY A CA 1
ATOM 805 C C . GLY A 1 108 ? 15.227 2.980 -6.054 1.00 95.94 108 GLY A C 1
ATOM 806 O O . GLY A 1 108 ? 16.209 2.693 -5.371 1.00 95.94 108 GLY A O 1
ATOM 807 N N . LEU A 1 109 ? 14.542 2.082 -6.770 1.00 96.56 109 LEU A N 1
ATOM 808 C CA . LEU A 1 109 ? 14.898 0.671 -6.842 1.00 96.56 109 LEU A CA 1
ATOM 809 C C . LEU A 1 109 ? 16.066 0.452 -7.801 1.00 96.56 109 LEU A C 1
ATOM 811 O O . LEU A 1 109 ? 16.122 1.056 -8.873 1.00 96.56 109 LEU A O 1
ATOM 815 N N . ASP A 1 110 ? 16.976 -0.435 -7.417 1.00 95.69 110 ASP A N 1
ATOM 816 C CA . ASP A 1 110 ? 18.022 -0.927 -8.310 1.00 95.69 110 ASP A CA 1
A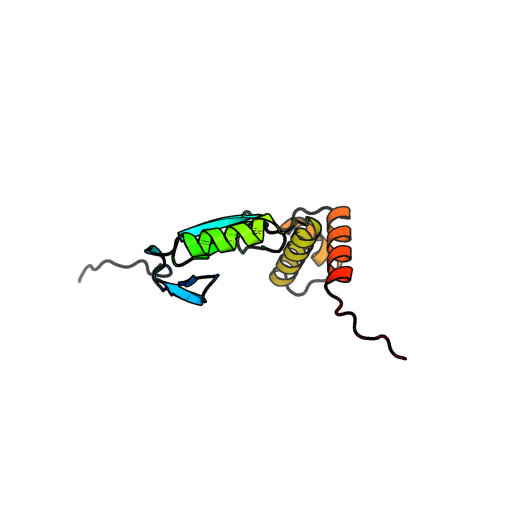TOM 817 C C . ASP A 1 110 ? 17.510 -2.045 -9.239 1.00 95.69 110 ASP A C 1
ATOM 819 O O . ASP A 1 110 ? 16.385 -2.536 -9.115 1.00 95.69 110 ASP A O 1
ATOM 823 N N . GLU A 1 111 ? 18.345 -2.447 -10.198 1.00 94.06 111 GLU A N 1
ATOM 824 C CA . GLU A 1 111 ? 17.998 -3.457 -11.203 1.00 94.06 111 GLU A CA 1
ATOM 825 C C . GLU A 1 111 ? 17.605 -4.809 -10.580 1.00 94.06 111 GLU A C 1
ATOM 827 O O . GLU A 1 111 ? 16.636 -5.436 -11.014 1.00 94.06 111 GLU A O 1
ATOM 832 N N . GLU A 1 112 ? 18.303 -5.257 -9.530 1.00 95.88 112 GLU A N 1
ATOM 833 C CA . GLU A 1 112 ? 18.002 -6.532 -8.868 1.00 95.88 112 GLU A CA 1
ATOM 834 C C . GLU A 1 112 ? 16.632 -6.482 -8.182 1.00 95.88 112 GLU A C 1
ATOM 836 O O . GLU A 1 112 ? 15.829 -7.415 -8.293 1.00 95.88 112 GLU A O 1
ATOM 841 N N . GLN A 1 113 ? 16.342 -5.378 -7.498 1.00 97.44 113 GLN A N 1
ATOM 842 C CA . GLN A 1 113 ? 15.062 -5.147 -6.834 1.00 97.44 113 GLN A CA 1
ATOM 843 C C 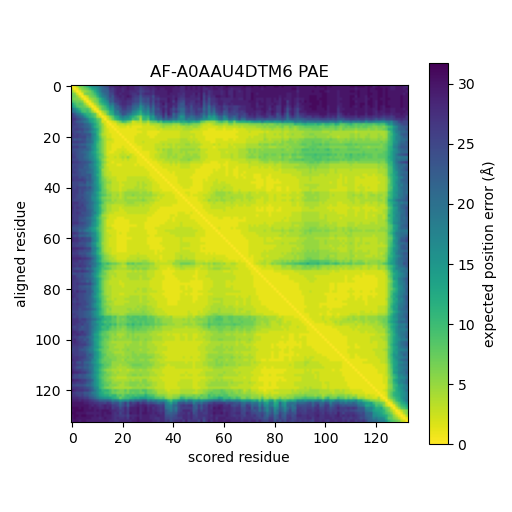. GLN A 1 113 ? 13.912 -5.092 -7.841 1.00 97.44 113 GLN A C 1
ATOM 845 O O . GLN A 1 113 ? 12.877 -5.724 -7.613 1.00 97.44 113 GLN A O 1
ATOM 850 N N . LEU A 1 114 ? 14.103 -4.407 -8.974 1.00 95.00 114 LEU A N 1
ATOM 851 C CA . LEU A 1 114 ? 13.128 -4.369 -10.065 1.00 95.00 114 LEU A CA 1
ATOM 852 C C . LEU A 1 114 ? 12.849 -5.771 -10.615 1.00 95.00 114 LEU A C 1
ATOM 854 O O . LEU A 1 114 ? 11.687 -6.166 -10.716 1.00 95.00 114 LEU A O 1
ATOM 858 N N . MET A 1 115 ? 13.887 -6.559 -10.906 1.00 94.38 115 MET A N 1
ATOM 859 C CA . MET A 1 115 ? 13.717 -7.930 -11.401 1.00 94.38 115 MET A CA 1
ATOM 860 C C . MET A 1 115 ? 12.961 -8.818 -10.407 1.00 94.38 115 MET A C 1
ATOM 862 O O . MET A 1 115 ? 12.061 -9.562 -10.798 1.00 94.38 115 MET A O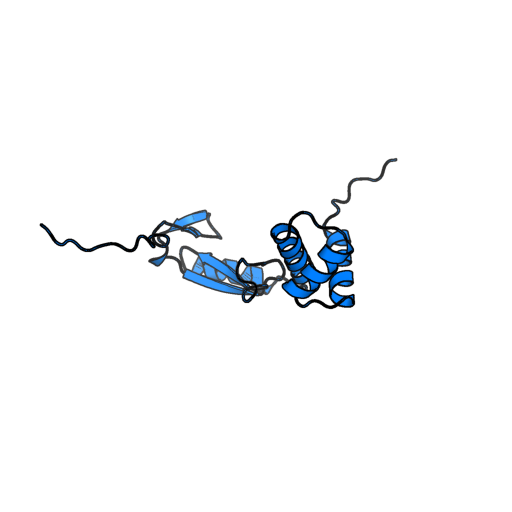 1
ATOM 866 N N . ARG A 1 116 ? 13.283 -8.731 -9.110 1.00 97.38 116 ARG A N 1
ATOM 867 C CA . ARG A 1 116 ? 12.591 -9.496 -8.059 1.00 97.38 116 ARG A CA 1
ATOM 868 C C . ARG A 1 116 ? 11.128 -9.090 -7.915 1.00 97.38 116 ARG A C 1
ATOM 870 O O . ARG A 1 116 ? 10.275 -9.956 -7.738 1.00 97.38 116 ARG A O 1
ATOM 877 N N . ALA A 1 117 ? 10.836 -7.798 -8.021 1.00 95.31 117 ALA A N 1
ATOM 878 C CA . ALA A 1 117 ? 9.478 -7.275 -7.983 1.00 95.31 117 ALA A CA 1
ATOM 879 C C . ALA A 1 117 ? 8.637 -7.771 -9.169 1.00 95.31 117 ALA A C 1
ATOM 881 O O . ALA A 1 117 ? 7.512 -8.229 -8.976 1.00 95.31 117 ALA A O 1
ATOM 882 N N . VAL A 1 118 ? 9.198 -7.748 -10.383 1.00 91.75 118 VAL A N 1
ATOM 883 C CA . VAL A 1 118 ? 8.539 -8.282 -11.586 1.00 91.75 118 VAL A CA 1
ATOM 884 C C . VAL A 1 118 ? 8.297 -9.785 -11.450 1.00 91.75 118 VAL A C 1
ATOM 886 O O . VAL A 1 118 ? 7.173 -10.238 -11.643 1.00 91.75 118 VAL A O 1
ATOM 889 N N . ALA A 1 119 ? 9.295 -10.558 -11.010 1.00 94.50 119 ALA A N 1
ATOM 890 C CA . ALA A 1 119 ? 9.137 -11.997 -10.792 1.00 94.50 119 ALA A CA 1
ATOM 891 C C . ALA A 1 119 ? 8.064 -12.327 -9.733 1.00 94.50 119 ALA A C 1
ATOM 893 O O . ALA A 1 119 ? 7.296 -13.288 -9.874 1.00 94.50 119 ALA A O 1
ATOM 894 N N . TRP A 1 120 ? 7.975 -11.524 -8.668 1.00 94.50 120 TRP A N 1
ATOM 895 C CA . TRP A 1 120 ? 6.894 -11.635 -7.692 1.00 94.50 120 TRP A CA 1
ATOM 896 C C . TRP A 1 120 ? 5.533 -11.341 -8.333 1.00 94.50 120 TRP A C 1
ATOM 898 O O . TRP A 1 120 ? 4.593 -12.116 -8.153 1.00 94.50 120 TRP A O 1
ATOM 908 N N . GLN A 1 121 ? 5.434 -10.282 -9.139 1.00 90.38 121 GLN A N 1
ATOM 909 C CA . GLN A 1 121 ? 4.197 -9.927 -9.828 1.00 90.38 121 GLN A CA 1
ATOM 910 C C . GLN A 1 121 ? 3.755 -11.011 -10.814 1.00 90.38 121 GLN A C 1
ATOM 912 O O . GLN A 1 121 ? 2.579 -11.346 -10.840 1.00 90.38 121 GLN A O 1
ATOM 917 N N . ASP A 1 122 ? 4.664 -11.611 -11.578 1.00 89.69 122 ASP A N 1
ATOM 918 C CA . ASP A 1 122 ? 4.327 -12.665 -12.542 1.00 89.69 122 ASP A CA 1
ATOM 919 C C . ASP A 1 122 ? 3.819 -13.937 -11.849 1.00 89.69 122 ASP A C 1
ATOM 921 O O . ASP A 1 122 ? 2.846 -14.556 -12.286 1.00 89.69 122 ASP A O 1
ATOM 925 N N . SER A 1 123 ? 4.429 -14.300 -10.718 1.00 89.62 123 SER A N 1
ATOM 926 C CA . SER A 1 123 ? 4.013 -15.465 -9.925 1.00 89.62 123 SER A CA 1
ATOM 927 C C . SER A 1 123 ? 2.676 -15.278 -9.196 1.00 89.62 123 SER A C 1
ATOM 929 O O . SER A 1 123 ? 2.022 -16.271 -8.880 1.00 89.62 123 SER A O 1
ATOM 931 N N . HIS A 1 124 ? 2.248 -14.033 -8.958 1.00 83.50 124 HIS A N 1
ATOM 932 C CA . HIS A 1 124 ?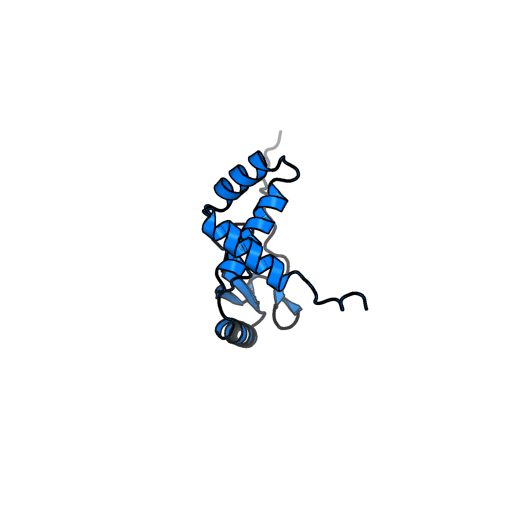 1.026 -13.705 -8.207 1.00 83.50 124 HIS A CA 1
ATOM 933 C C . HIS A 1 124 ? -0.066 -13.023 -9.057 1.00 83.50 124 HIS A C 1
ATOM 935 O O . HIS A 1 124 ? -1.211 -12.917 -8.621 1.00 83.50 124 HIS A O 1
ATOM 941 N N . GLY A 1 125 ? 0.264 -12.573 -10.269 1.00 64.56 125 GLY A N 1
ATOM 942 C CA . GLY A 1 125 ? -0.613 -11.879 -11.218 1.00 64.56 125 GLY A CA 1
ATOM 943 C C . GLY A 1 125 ? -1.231 -12.792 -12.276 1.00 64.56 125 GLY A C 1
ATOM 944 O O . GLY A 1 125 ? -2.172 -12.391 -12.962 1.00 64.56 125 GLY A O 1
ATOM 945 N N . HIS A 1 126 ? -0.760 -14.036 -12.393 1.00 42.41 126 HIS A N 1
ATOM 946 C CA . HIS A 1 126 ? -1.439 -15.052 -13.185 1.00 42.41 126 HIS A CA 1
ATOM 947 C C . HIS A 1 126 ? -2.543 -15.717 -12.345 1.00 42.41 126 HIS A C 1
ATOM 949 O O . HIS A 1 126 ? -2.226 -16.468 -11.418 1.00 42.41 126 HIS A O 1
ATOM 955 N N . PRO A 1 127 ? -3.848 -15.547 -12.660 1.00 41.84 127 PRO A N 1
ATOM 956 C CA . PRO A 1 127 ? -4.780 -16.604 -12.312 1.00 41.84 127 PRO A CA 1
ATOM 957 C C . PRO A 1 127 ? -4.241 -17.856 -13.000 1.00 41.84 127 PRO A C 1
ATOM 959 O O . PRO A 1 127 ? -3.981 -17.833 -14.203 1.00 41.84 127 PRO A O 1
ATOM 962 N N . SER A 1 128 ? -4.033 -18.939 -12.257 1.00 43.84 128 SER A N 1
ATOM 963 C CA . SER A 1 128 ? -3.815 -20.251 -12.857 1.00 43.84 128 SER A CA 1
ATOM 964 C C . SER A 1 128 ? -5.075 -20.623 -13.650 1.00 43.84 128 SER A C 1
ATOM 966 O O . SER A 1 128 ? -5.968 -21.300 -13.149 1.00 43.84 128 SER A O 1
ATOM 968 N N . GLY A 1 129 ? -5.202 -20.104 -14.869 1.00 42.16 129 GLY A N 1
ATOM 969 C CA . GLY A 1 129 ? -6.142 -20.598 -15.857 1.00 42.16 129 GLY A CA 1
ATOM 970 C C . GLY A 1 129 ? -5.678 -21.991 -16.276 1.00 42.16 129 GLY A C 1
ATOM 971 O O . GLY A 1 129 ? -4.469 -22.212 -16.392 1.00 42.16 129 GLY A O 1
ATOM 972 N N . PRO A 1 130 ? -6.593 -22.955 -16.466 1.00 46.66 130 PRO A N 1
ATOM 973 C CA . PRO A 1 130 ? -6.199 -24.281 -16.911 1.00 46.66 130 PRO A CA 1
ATOM 974 C C . PRO A 1 130 ? -5.537 -24.143 -18.287 1.00 46.66 130 PRO A C 1
ATOM 976 O O . PRO A 1 130 ? -6.096 -23.511 -19.184 1.00 46.66 130 PRO A O 1
ATOM 979 N N . GLY A 1 131 ? -4.329 -24.693 -18.435 1.00 42.00 131 GLY A N 1
ATOM 980 C CA . GLY A 1 131 ? -3.642 -24.748 -19.725 1.00 42.00 131 GLY A CA 1
ATOM 981 C C . GLY A 1 131 ? -4.502 -25.462 -20.777 1.00 42.00 131 GLY A C 1
ATOM 982 O O . GLY A 1 131 ? -5.346 -26.286 -20.409 1.00 42.00 131 GLY A O 1
ATOM 983 N N . PRO A 1 132 ? -4.327 -25.152 -22.074 1.00 52.31 132 PRO A N 1
ATOM 984 C CA . PRO A 1 132 ? -5.096 -25.805 -23.121 1.00 52.31 132 PRO A CA 1
ATOM 985 C C . PRO A 1 132 ? -4.720 -27.290 -23.144 1.00 52.31 132 PRO A C 1
ATOM 987 O O . PRO A 1 132 ? -3.552 -27.639 -23.325 1.00 52.31 132 PRO A O 1
ATOM 990 N N . GLY A 1 133 ? -5.715 -28.139 -22.884 1.00 44.31 133 GLY A N 1
ATOM 991 C CA . GLY A 1 133 ? -5.664 -29.565 -23.200 1.00 44.31 133 GLY A CA 1
ATOM 992 C C . GLY A 1 133 ? -5.878 -29.823 -24.684 1.00 44.31 133 GLY A C 1
ATOM 993 O O . GLY A 1 133 ? -6.365 -28.905 -25.385 1.00 44.31 133 GLY A O 1
#

Sequence (133 aa):
MDGSDGEAGTGSGDGPELCDLCGVLAPVRDLVVLRVPDSSAVAVDSRLDGERLLRACCEPHLARLAAAYRCRPFVTEELWAGQITRAVRLLGPLDEEEMYERVVAMTGLDEEQLMRAVAWQDSHGHPSGPGPG

Solvent-accessible surface area (backbone atoms only — not comparable to full-atom values): 8004 Å² total; per-residue (Å²): 133,83,87,82,82,87,76,90,85,81,86,82,73,78,62,63,42,59,12,77,78,78,64,50,73,36,48,49,92,61,44,43,72,50,77,40,72,30,22,83,27,67,49,91,56,69,90,40,46,32,43,36,79,46,39,10,69,40,65,73,52,39,54,54,54,52,55,57,43,73,72,50,82,73,42,69,39,51,30,46,34,45,46,49,54,50,42,50,66,72,69,53,92,68,57,72,69,61,44,50,56,50,40,32,70,74,65,72,50,50,73,69,55,49,53,47,6,50,54,45,41,58,73,69,66,53,76,87,65,83,73,89,126